Protein AF-A0A842HXP2-F1 (afdb_monomer_lite)

Sequence (161 aa):
MGYQRMIFIARMILGIFYLISGLNWYFGFMPLPSIYMPVDAPMKHAVVTEMIRTGWMFQFAKTAEIVVGLSLLAGRAVPLTLALTVPLAFITFMLDAMIFDEIWGWVSGSTDTETLRAAIADMIIGGLCVLSLHVWLMLCYFDHYRPLFVWQAKATDWGGA

Secondary structure (DSSP, 8-state):
--HHHHHHHHHHHHHHHHHHHHHHHHH--SSS--TTS-TTS--S-HHHHHHHHH-HHHHHHHHHHHHHHHHHHHTSSHHHHHHHTHHHHHHHHHHHH-THHHHHHHHTT-S-HHHHHHHHHHIIIIIIIHHHHHHHHHHHTHHHHGGGG-SS--GGGGT--

Structure (mmCIF, N/CA/C/O backbone):
data_AF-A0A842HXP2-F1
#
_entry.id   AF-A0A842HXP2-F1
#
loop_
_atom_site.group_PDB
_atom_site.id
_atom_site.type_symbol
_atom_site.label_atom_id
_atom_site.label_alt_id
_atom_site.label_comp_id
_atom_site.label_asym_id
_atom_site.label_entity_id
_atom_site.label_seq_id
_atom_site.pdbx_PDB_ins_code
_atom_site.Cartn_x
_atom_site.Cartn_y
_atom_site.Cartn_z
_atom_site.occupancy
_atom_site.B_iso_or_equiv
_atom_site.auth_seq_id
_atom_site.auth_comp_id
_atom_site.auth_asym_id
_atom_site.auth_atom_id
_atom_site.pdbx_PDB_model_num
ATOM 1 N N . MET A 1 1 ? -7.726 22.185 11.358 1.00 60.19 1 MET A N 1
ATOM 2 C CA . MET A 1 1 ? -8.638 21.098 10.923 1.00 60.19 1 MET A CA 1
ATOM 3 C C . MET A 1 1 ? -8.906 20.193 12.117 1.00 60.19 1 MET A C 1
ATOM 5 O O . MET A 1 1 ? -7.972 19.944 12.862 1.00 60.19 1 MET A O 1
ATOM 9 N N . GLY A 1 2 ? -10.143 19.739 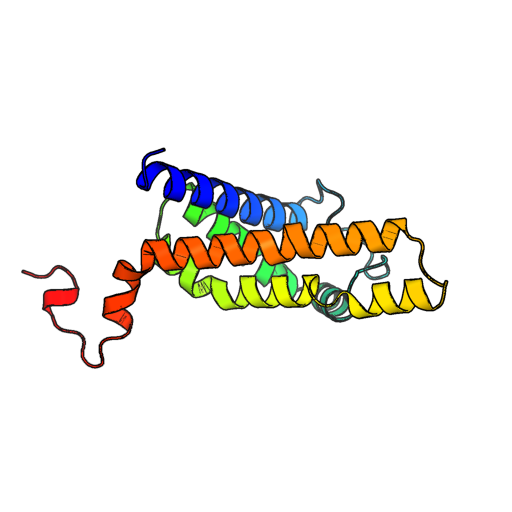12.344 1.00 88.00 2 GLY A N 1
ATOM 10 C CA . GLY A 1 2 ? -10.428 18.801 13.441 1.00 88.00 2 GLY A CA 1
ATOM 11 C C . GLY A 1 2 ? -9.798 17.426 13.186 1.00 88.00 2 GLY A C 1
ATOM 12 O O . GLY A 1 2 ? -9.822 16.960 12.048 1.00 88.00 2 GLY A O 1
ATOM 13 N N . TYR A 1 3 ? -9.271 16.780 14.228 1.00 86.12 3 TYR A N 1
ATOM 14 C CA . TYR A 1 3 ? -8.589 15.474 14.180 1.00 86.12 3 TYR A CA 1
ATOM 15 C C . TYR A 1 3 ? -9.357 14.408 13.372 1.00 86.12 3 TYR A C 1
ATOM 17 O O . TYR A 1 3 ? -8.806 13.767 12.480 1.00 86.12 3 TYR A O 1
ATOM 25 N N . GLN A 1 4 ? -10.674 14.316 13.573 1.00 88.75 4 GLN A N 1
ATOM 26 C CA . GLN A 1 4 ? -11.545 13.393 12.833 1.00 88.75 4 GLN A CA 1
ATOM 27 C C . GLN A 1 4 ? -11.574 13.653 11.318 1.00 88.75 4 GLN A C 1
ATOM 29 O O . GLN A 1 4 ? -11.662 12.714 10.530 1.00 88.75 4 GLN A O 1
ATOM 34 N N . ARG A 1 5 ? -11.465 14.919 10.887 1.00 90.62 5 ARG A N 1
ATOM 35 C CA . ARG A 1 5 ? -11.416 15.262 9.457 1.00 90.62 5 ARG A CA 1
ATOM 36 C C . ARG A 1 5 ? -10.106 14.808 8.826 1.00 90.62 5 ARG A C 1
ATOM 38 O O . ARG A 1 5 ? -10.128 14.368 7.685 1.00 90.62 5 ARG A O 1
ATOM 45 N N . MET A 1 6 ? -8.990 14.882 9.554 1.00 92.56 6 MET A N 1
ATOM 46 C CA . MET A 1 6 ? -7.699 14.401 9.052 1.00 92.56 6 MET A CA 1
ATOM 47 C C . MET A 1 6 ? -7.725 12.889 8.824 1.00 92.56 6 MET A C 1
ATOM 49 O O . MET A 1 6 ? -7.341 12.437 7.751 1.00 92.56 6 MET A O 1
ATOM 53 N N . ILE A 1 7 ? -8.254 12.125 9.788 1.00 92.62 7 ILE A N 1
ATOM 54 C CA . ILE A 1 7 ? -8.424 10.669 9.648 1.00 92.62 7 ILE A CA 1
ATOM 55 C C . ILE A 1 7 ? -9.314 10.352 8.447 1.00 92.62 7 ILE A C 1
ATOM 57 O O . ILE A 1 7 ? -8.970 9.502 7.629 1.00 92.62 7 ILE A O 1
ATOM 61 N N . PHE A 1 8 ? -10.440 11.058 8.308 1.00 93.19 8 PHE A N 1
ATOM 62 C CA . PHE A 1 8 ? -11.339 10.868 7.176 1.00 93.19 8 PHE A CA 1
ATOM 63 C C . PHE A 1 8 ? -10.636 11.128 5.836 1.00 93.19 8 PHE A C 1
ATOM 65 O O . PHE A 1 8 ? -10.703 10.281 4.950 1.00 93.19 8 PHE A O 1
ATOM 72 N N . ILE A 1 9 ? -9.932 12.257 5.701 1.00 94.31 9 ILE A N 1
ATOM 73 C CA . ILE A 1 9 ? -9.227 12.631 4.466 1.00 94.31 9 ILE A CA 1
ATOM 74 C C . ILE A 1 9 ? -8.149 11.600 4.125 1.00 94.31 9 ILE A C 1
ATOM 76 O O . ILE A 1 9 ? -8.131 11.094 3.008 1.00 94.31 9 ILE A O 1
ATOM 80 N N . ALA A 1 10 ? -7.294 11.238 5.081 1.00 93.62 10 ALA A N 1
ATOM 81 C CA . ALA A 1 10 ? -6.257 10.230 4.879 1.00 93.62 10 ALA A CA 1
ATOM 82 C C . ALA A 1 10 ? -6.837 8.874 4.465 1.00 93.62 10 ALA A C 1
ATOM 84 O O . ALA A 1 10 ? -6.333 8.237 3.545 1.00 93.62 10 ALA A O 1
ATOM 85 N N . ARG A 1 11 ? -7.936 8.453 5.101 1.00 95.00 11 ARG A N 1
ATOM 86 C CA . ARG A 1 11 ? -8.644 7.219 4.748 1.00 95.00 11 ARG A CA 1
ATOM 87 C C . ARG A 1 11 ? -9.185 7.271 3.322 1.00 95.00 11 ARG A C 1
ATOM 89 O O . ARG A 1 11 ? -9.093 6.274 2.614 1.00 95.00 11 ARG A O 1
ATOM 96 N N . MET A 1 12 ? -9.743 8.408 2.899 1.00 96.19 12 MET A N 1
ATOM 97 C CA . MET A 1 12 ? -10.206 8.584 1.520 1.00 96.19 12 MET A CA 1
ATOM 98 C C . MET A 1 12 ? -9.044 8.538 0.533 1.00 96.19 12 MET A C 1
ATOM 100 O O . MET A 1 12 ? -9.136 7.819 -0.452 1.00 96.19 12 MET A O 1
ATOM 104 N N . ILE A 1 13 ? -7.940 9.236 0.813 1.00 94.56 13 ILE A N 1
ATOM 105 C CA . ILE A 1 13 ? -6.754 9.241 -0.053 1.00 94.56 13 ILE A CA 1
ATOM 106 C C . ILE A 1 13 ? -6.197 7.822 -0.208 1.00 94.56 13 ILE A C 1
ATOM 108 O O . ILE A 1 13 ? -6.036 7.355 -1.333 1.00 94.56 13 ILE A O 1
ATOM 112 N N . LEU A 1 14 ? -5.970 7.111 0.901 1.00 94.56 14 LEU A N 1
ATOM 113 C CA . LEU A 1 14 ? -5.439 5.747 0.873 1.00 94.56 14 LEU A CA 1
ATOM 114 C C . LEU A 1 14 ? -6.406 4.770 0.187 1.00 94.56 14 LEU A C 1
ATOM 116 O O . LEU A 1 14 ? -5.991 3.943 -0.619 1.00 94.56 14 LEU A O 1
ATOM 120 N N . GLY A 1 15 ? -7.706 4.885 0.479 1.00 94.88 15 GLY A N 1
ATOM 121 C CA . GLY A 1 15 ? -8.737 4.045 -0.124 1.00 94.88 15 GLY A CA 1
ATOM 122 C C . GLY A 1 15 ? -8.855 4.244 -1.635 1.00 94.88 15 GLY A C 1
ATOM 123 O O . GLY A 1 15 ? -8.932 3.264 -2.373 1.00 94.88 15 GLY A O 1
ATOM 124 N N . ILE A 1 16 ? -8.815 5.498 -2.098 1.00 94.88 16 ILE A N 1
ATOM 125 C CA . ILE A 1 16 ? -8.795 5.837 -3.526 1.00 94.88 16 ILE A CA 1
ATOM 126 C C . ILE A 1 16 ? -7.533 5.269 -4.172 1.00 94.88 16 ILE A C 1
ATOM 128 O O . ILE A 1 16 ? -7.635 4.647 -5.224 1.00 94.88 16 ILE A O 1
ATOM 132 N N . PHE A 1 17 ? -6.367 5.442 -3.544 1.00 92.12 17 PHE A N 1
ATOM 133 C CA . PHE A 1 17 ? -5.100 4.965 -4.090 1.00 92.12 17 PHE A CA 1
ATOM 134 C C . PHE A 1 17 ? -5.107 3.447 -4.312 1.00 92.12 17 PHE A C 1
ATOM 136 O O . PHE A 1 17 ? -4.860 2.994 -5.430 1.00 92.12 17 PHE A O 1
ATOM 143 N N . TYR A 1 18 ? -5.470 2.661 -3.291 1.00 93.56 18 TYR A N 1
ATOM 144 C CA . TYR A 1 18 ? -5.552 1.204 -3.428 1.00 93.56 18 TYR A CA 1
ATOM 145 C C . TYR A 1 18 ? -6.602 0.769 -4.451 1.00 93.56 18 TYR A C 1
ATOM 147 O O . TYR A 1 18 ? -6.345 -0.125 -5.255 1.00 93.56 18 TYR A O 1
ATOM 155 N N . LEU A 1 19 ? -7.766 1.423 -4.476 1.00 94.62 19 LEU A N 1
ATOM 156 C CA . LEU A 1 19 ? -8.812 1.079 -5.431 1.00 94.62 19 LEU A CA 1
ATOM 157 C C . LEU A 1 19 ? -8.369 1.350 -6.873 1.00 94.62 19 LEU A C 1
ATOM 159 O O . LEU A 1 19 ? -8.529 0.492 -7.735 1.00 94.62 19 LEU A O 1
ATOM 163 N N . ILE A 1 20 ? -7.794 2.524 -7.133 1.00 92.75 20 ILE A N 1
ATOM 164 C CA . ILE A 1 20 ? -7.301 2.912 -8.456 1.00 92.75 20 ILE A CA 1
ATOM 165 C C . ILE A 1 20 ? -6.156 1.991 -8.896 1.00 92.75 20 ILE A C 1
ATOM 167 O O . ILE A 1 20 ? -6.188 1.492 -10.017 1.00 92.75 20 ILE A O 1
ATOM 171 N N . SER A 1 21 ? -5.180 1.725 -8.024 1.00 89.69 21 SER A N 1
ATOM 172 C CA . SER A 1 21 ? -4.060 0.817 -8.313 1.00 89.69 21 SER A CA 1
ATOM 173 C C . SER A 1 21 ? -4.549 -0.595 -8.656 1.00 89.69 21 SER A C 1
ATOM 175 O O . SER A 1 21 ? -4.166 -1.162 -9.683 1.00 89.69 21 SER A O 1
ATOM 177 N N . GLY A 1 22 ? -5.454 -1.145 -7.845 1.00 89.94 22 GLY A N 1
ATOM 178 C CA . GLY A 1 22 ? -5.997 -2.480 -8.057 1.00 89.94 22 GLY A CA 1
ATOM 179 C C . GLY A 1 22 ? -6.862 -2.578 -9.316 1.00 89.94 22 GLY A C 1
ATOM 180 O O . GLY A 1 22 ? -6.718 -3.519 -10.093 1.00 89.94 22 GLY A O 1
ATOM 181 N N . LEU A 1 23 ? -7.722 -1.587 -9.575 1.00 92.88 23 LEU A N 1
ATOM 182 C CA . LEU A 1 23 ? -8.521 -1.533 -10.804 1.00 92.88 23 LEU A CA 1
ATOM 183 C C . LEU A 1 23 ? -7.640 -1.357 -12.044 1.00 92.88 23 LEU A C 1
ATOM 185 O O . LEU A 1 23 ? -7.943 -1.933 -13.089 1.00 92.88 23 LEU A O 1
ATOM 189 N N . ASN A 1 24 ? -6.543 -0.601 -11.947 1.00 90.44 24 ASN A N 1
ATOM 190 C CA . ASN A 1 24 ? -5.644 -0.397 -13.077 1.00 90.44 24 ASN A CA 1
ATOM 191 C C . ASN A 1 24 ? -5.045 -1.712 -13.577 1.00 90.44 24 ASN A C 1
ATOM 193 O O . ASN A 1 24 ? -4.885 -1.886 -14.780 1.00 90.44 24 ASN A O 1
ATOM 197 N N . TRP A 1 25 ? -4.769 -2.660 -12.684 1.00 86.69 25 TRP A N 1
ATOM 198 C CA . TRP A 1 25 ? -4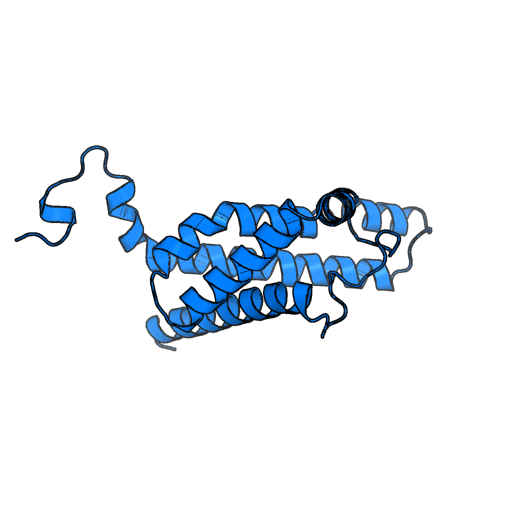.270 -3.969 -13.093 1.00 86.69 25 TRP A CA 1
ATOM 199 C C . TRP A 1 25 ? -5.203 -4.679 -14.087 1.00 86.69 25 TRP A C 1
ATOM 201 O O . TRP A 1 25 ? -4.735 -5.258 -15.068 1.00 86.69 25 TRP A O 1
ATOM 211 N N . TYR A 1 26 ? -6.515 -4.596 -13.851 1.00 88.12 26 TYR A N 1
ATOM 212 C CA . TYR A 1 26 ? -7.536 -5.267 -14.657 1.00 88.12 26 TYR A CA 1
ATOM 213 C C . TYR A 1 26 ? -7.984 -4.463 -15.878 1.00 88.12 26 TYR A C 1
ATOM 215 O O . TYR A 1 26 ? -8.328 -5.059 -16.891 1.00 88.12 26 TYR A O 1
ATOM 223 N N . PHE A 1 27 ? -8.004 -3.130 -15.789 1.00 87.00 27 PHE A N 1
ATOM 224 C CA . PHE A 1 27 ? -8.557 -2.262 -16.836 1.00 87.00 27 PHE A CA 1
ATOM 225 C C . PHE A 1 27 ? -7.500 -1.487 -17.635 1.00 87.00 27 PHE A C 1
ATOM 227 O O . PHE A 1 27 ? -7.801 -1.029 -18.732 1.00 87.00 27 PHE A O 1
ATOM 234 N N . GLY A 1 28 ? -6.280 -1.331 -17.114 1.00 83.19 28 GLY A N 1
ATOM 235 C CA . GLY A 1 28 ? -5.148 -0.722 -17.822 1.00 83.19 28 GLY A CA 1
ATOM 236 C C . GLY A 1 28 ? -5.348 0.738 -18.240 1.00 83.19 28 GLY A C 1
ATOM 237 O O . GLY A 1 28 ? -4.961 1.111 -19.342 1.00 83.19 28 GLY A O 1
ATOM 238 N N . PHE A 1 29 ? -5.974 1.570 -17.402 1.00 84.00 29 PHE A N 1
ATOM 239 C CA . PHE A 1 29 ? -6.297 2.964 -17.747 1.00 84.00 29 PHE A CA 1
ATOM 240 C C . PHE A 1 29 ? -5.163 3.972 -17.468 1.00 84.00 29 PHE A C 1
ATOM 242 O O . PHE A 1 29 ? -5.248 5.119 -17.901 1.00 84.00 29 PHE A O 1
ATOM 249 N N . MET A 1 30 ? -4.109 3.569 -16.756 1.00 77.88 30 MET A N 1
ATOM 250 C CA . MET A 1 30 ? -2.902 4.357 -16.482 1.00 77.88 30 MET A CA 1
ATOM 251 C C . MET A 1 30 ? -1.647 3.627 -16.977 1.00 77.88 30 MET A C 1
ATOM 253 O O . MET A 1 30 ? -1.665 2.401 -17.105 1.00 77.88 30 MET A O 1
ATOM 257 N N . PRO A 1 31 ? -0.527 4.350 -17.185 1.00 70.69 31 PRO A N 1
ATOM 258 C CA . PRO A 1 31 ? 0.781 3.772 -17.514 1.00 70.69 31 PRO A CA 1
ATOM 259 C C . PRO A 1 31 ? 1.436 3.084 -16.297 1.00 70.69 31 PRO A C 1
ATOM 261 O O . PRO A 1 31 ? 2.590 3.327 -15.962 1.00 70.69 31 PRO A O 1
ATOM 264 N N . LEU A 1 32 ? 0.672 2.241 -15.607 1.00 69.56 32 LEU A N 1
ATOM 265 C CA . LEU A 1 32 ? 1.102 1.347 -14.535 1.00 69.56 32 LEU A CA 1
ATOM 266 C C . LEU A 1 32 ? 0.954 -0.104 -15.026 1.00 69.56 32 LEU A C 1
ATOM 268 O O . LEU A 1 32 ? 0.158 -0.347 -15.941 1.00 69.56 32 LEU A O 1
ATOM 272 N N . PRO A 1 33 ? 1.659 -1.078 -14.416 1.00 70.31 33 PRO A N 1
ATOM 273 C CA . PRO A 1 33 ? 1.566 -2.481 -14.809 1.00 70.31 33 PRO A CA 1
ATOM 274 C C . PRO A 1 33 ? 0.110 -2.955 -14.903 1.00 70.31 33 PRO A C 1
ATOM 276 O O . PRO A 1 33 ? -0.683 -2.749 -13.979 1.00 70.31 33 PRO A O 1
ATOM 279 N N . SER A 1 34 ? -0.238 -3.582 -16.028 1.00 75.75 34 SER A N 1
ATOM 280 C CA . SER A 1 34 ? -1.566 -4.150 -16.284 1.00 75.75 34 SER A CA 1
ATOM 281 C C . SER A 1 34 ? -1.454 -5.554 -16.866 1.00 75.75 34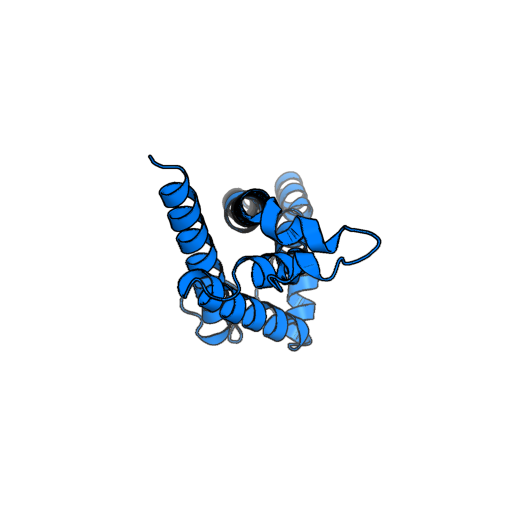 SER A C 1
ATOM 283 O O . SER A 1 34 ? -0.422 -5.916 -17.430 1.00 75.75 34 SER A O 1
ATOM 285 N N . ILE A 1 35 ? -2.531 -6.336 -16.760 1.00 73.81 35 ILE A N 1
ATOM 286 C CA . ILE A 1 35 ? -2.588 -7.717 -17.264 1.00 73.81 35 ILE A CA 1
ATOM 287 C C . ILE A 1 35 ? -2.356 -7.821 -18.782 1.00 73.81 35 ILE A C 1
ATOM 289 O O . ILE A 1 35 ? -2.007 -8.884 -19.288 1.00 73.81 35 ILE A O 1
ATOM 293 N N . TYR A 1 36 ? -2.546 -6.718 -19.507 1.00 69.62 36 TYR A N 1
ATOM 294 C CA . TYR A 1 36 ? -2.391 -6.642 -20.957 1.00 69.62 36 TYR A CA 1
ATOM 295 C C . TYR A 1 36 ? -0.973 -6.265 -21.398 1.00 69.62 36 TYR A C 1
ATOM 297 O O . TYR A 1 36 ? -0.690 -6.286 -22.596 1.00 69.62 36 TYR A O 1
ATOM 305 N N . MET A 1 37 ? -0.086 -5.892 -20.467 1.00 67.69 37 MET A N 1
ATOM 306 C CA . MET A 1 37 ? 1.294 -5.576 -20.824 1.00 67.69 37 MET A CA 1
ATOM 307 C C . MET A 1 37 ? 2.055 -6.857 -21.194 1.00 67.69 37 MET A C 1
ATOM 309 O O . MET A 1 37 ? 1.929 -7.865 -20.494 1.00 67.69 37 MET A O 1
ATOM 313 N N . PRO A 1 38 ? 2.863 -6.834 -22.273 1.00 64.00 38 PRO A N 1
ATOM 314 C CA . PRO A 1 38 ? 3.757 -7.937 -22.594 1.00 64.00 38 PRO A CA 1
ATOM 315 C C . PRO A 1 38 ? 4.648 -8.251 -21.393 1.00 64.00 38 PRO A C 1
ATOM 317 O O . PRO A 1 38 ? 5.179 -7.343 -20.761 1.00 64.00 38 PRO A O 1
ATOM 320 N N . VAL A 1 39 ? 4.850 -9.535 -21.105 1.00 62.06 39 VAL A N 1
ATOM 321 C CA . VAL A 1 39 ? 5.732 -9.999 -20.019 1.00 62.06 39 VAL A CA 1
ATOM 322 C C . VAL A 1 39 ? 7.171 -9.490 -20.190 1.00 62.06 39 VAL A C 1
ATOM 324 O O . VAL A 1 39 ? 7.894 -9.330 -19.211 1.00 62.06 39 VAL A O 1
ATOM 327 N N . ASP A 1 40 ? 7.560 -9.205 -21.432 1.00 59.88 40 ASP A N 1
ATOM 328 C CA . ASP A 1 40 ? 8.881 -8.703 -21.811 1.00 59.88 40 ASP A CA 1
ATOM 329 C C . ASP A 1 40 ? 8.957 -7.165 -21.808 1.00 59.88 40 ASP A C 1
ATOM 331 O O . ASP A 1 40 ? 9.968 -6.587 -22.209 1.00 59.88 40 ASP A O 1
ATOM 335 N N . ALA A 1 41 ? 7.886 -6.480 -21.386 1.00 60.16 41 ALA A N 1
ATOM 336 C CA . ALA A 1 41 ? 7.919 -5.040 -21.187 1.00 60.16 41 ALA A CA 1
ATOM 337 C C . ALA A 1 41 ? 8.950 -4.689 -20.099 1.00 60.16 41 ALA A C 1
ATOM 339 O O . ALA A 1 41 ? 9.117 -5.457 -19.147 1.00 60.16 41 ALA A O 1
ATOM 340 N N . PRO A 1 42 ? 9.638 -3.537 -20.209 1.00 57.38 42 PRO A N 1
ATOM 341 C CA . PRO A 1 42 ? 10.592 -3.093 -19.201 1.00 57.38 42 PRO A CA 1
ATOM 342 C C . PRO A 1 42 ? 9.869 -2.871 -17.865 1.00 57.38 42 PRO A C 1
ATOM 344 O O . PRO A 1 42 ? 9.237 -1.844 -17.628 1.00 57.38 42 PRO A O 1
ATOM 347 N N . MET A 1 43 ? 9.935 -3.887 -17.011 1.00 64.44 43 MET A N 1
ATOM 348 C CA . MET A 1 43 ? 9.377 -3.918 -15.666 1.00 64.44 43 MET A CA 1
ATOM 349 C C . MET A 1 43 ? 10.496 -3.632 -14.669 1.00 64.44 43 MET A C 1
ATOM 351 O O . MET A 1 43 ? 11.604 -4.142 -14.814 1.00 64.44 43 MET A O 1
ATOM 355 N N . LYS A 1 44 ? 10.188 -2.833 -13.644 1.00 60.81 44 LYS A N 1
ATOM 356 C CA . LYS A 1 44 ? 11.175 -2.291 -12.693 1.00 60.81 44 LYS A CA 1
ATOM 357 C C . LYS A 1 44 ? 11.976 -3.370 -11.962 1.00 60.81 44 LYS A C 1
ATOM 359 O O . LYS A 1 44 ? 13.177 -3.233 -11.786 1.00 60.81 44 LYS A O 1
ATOM 364 N N . HIS A 1 45 ? 11.330 -4.479 -11.595 1.00 65.75 45 HIS A N 1
ATOM 365 C CA . HIS A 1 45 ? 11.990 -5.564 -10.870 1.00 65.75 45 HIS A CA 1
ATOM 366 C C . HIS A 1 45 ? 11.636 -6.935 -11.429 1.00 65.75 45 HIS A C 1
ATOM 368 O O . HIS A 1 45 ? 10.463 -7.242 -11.656 1.00 65.75 45 HIS A O 1
ATOM 374 N N . ALA A 1 46 ? 12.650 -7.801 -11.519 1.00 69.81 46 ALA A N 1
ATOM 375 C CA . ALA A 1 46 ? 12.501 -9.203 -11.909 1.00 69.81 46 ALA A CA 1
ATOM 376 C C . ALA A 1 46 ? 11.474 -9.945 -11.038 1.00 69.81 46 ALA A C 1
ATOM 378 O O . ALA A 1 46 ? 10.729 -10.781 -11.537 1.00 69.81 46 ALA A O 1
ATOM 379 N N . VAL A 1 47 ? 11.372 -9.588 -9.752 1.00 71.12 47 VAL A N 1
ATOM 380 C CA . VAL A 1 47 ? 10.361 -10.142 -8.839 1.00 71.12 47 VAL A CA 1
ATOM 381 C C . VAL A 1 47 ? 8.946 -9.841 -9.331 1.00 71.12 47 VAL A C 1
ATOM 383 O O . VAL A 1 47 ? 8.108 -10.737 -9.363 1.00 71.12 47 VAL A O 1
ATOM 386 N N . VAL A 1 48 ? 8.678 -8.607 -9.768 1.00 75.56 48 VAL A N 1
ATOM 387 C CA . VAL A 1 48 ? 7.358 -8.234 -10.291 1.00 75.56 48 VAL A CA 1
ATOM 388 C C . VAL A 1 48 ? 7.103 -8.934 -11.623 1.00 75.56 48 VAL A C 1
ATOM 390 O O . VAL A 1 48 ? 6.011 -9.458 -11.828 1.00 75.56 48 VAL A O 1
ATOM 393 N N . THR A 1 49 ? 8.110 -9.026 -12.494 1.00 76.00 49 THR A N 1
ATOM 394 C CA . THR A 1 49 ? 8.018 -9.783 -13.752 1.00 76.00 49 THR A CA 1
ATOM 395 C C . THR A 1 49 ? 7.626 -11.241 -13.505 1.00 76.00 49 THR A C 1
ATOM 397 O O . THR A 1 49 ? 6.709 -11.750 -14.147 1.00 76.00 49 THR A O 1
ATOM 400 N N . GLU A 1 50 ? 8.248 -11.908 -12.532 1.00 80.56 50 GLU A N 1
ATOM 401 C CA . GLU A 1 50 ? 7.935 -13.300 -12.193 1.00 80.56 50 GLU A CA 1
ATOM 402 C C . GLU A 1 50 ? 6.571 -13.455 -11.495 1.00 80.56 50 GLU A C 1
ATOM 404 O O . GLU A 1 50 ? 5.826 -14.406 -11.754 1.00 80.56 50 GLU A O 1
ATOM 409 N N . MET A 1 51 ? 6.169 -12.487 -10.667 1.00 78.56 51 MET A N 1
ATOM 410 C CA . MET A 1 51 ? 4.817 -12.449 -10.095 1.00 78.56 51 MET A CA 1
ATOM 411 C C . MET A 1 51 ? 3.738 -12.288 -11.174 1.00 78.56 51 MET A C 1
ATOM 413 O O . MET A 1 51 ? 2.660 -12.871 -11.052 1.00 78.56 51 MET A O 1
ATOM 417 N N . ILE A 1 52 ? 4.018 -11.522 -12.232 1.00 79.94 52 ILE A N 1
ATOM 418 C CA . ILE A 1 52 ? 3.126 -11.379 -13.388 1.00 79.94 52 ILE A CA 1
ATOM 419 C C . ILE A 1 52 ? 3.112 -12.658 -14.228 1.00 79.94 52 ILE A C 1
ATOM 421 O O . ILE A 1 52 ? 2.033 -13.108 -14.606 1.00 79.94 52 ILE A O 1
ATOM 425 N N . ARG A 1 53 ? 4.273 -13.287 -14.466 1.00 78.38 53 ARG A N 1
ATOM 426 C CA . ARG A 1 53 ? 4.387 -14.565 -15.198 1.00 78.38 53 ARG A CA 1
ATOM 427 C C . ARG A 1 53 ? 3.580 -15.681 -14.557 1.00 78.38 53 ARG A C 1
ATOM 429 O O . ARG A 1 53 ? 2.860 -16.400 -15.241 1.00 78.38 53 ARG A O 1
ATOM 436 N N . THR A 1 54 ? 3.702 -15.822 -13.240 1.00 80.31 54 THR A N 1
ATOM 437 C CA . THR A 1 54 ? 2.928 -16.804 -12.469 1.00 80.31 54 THR A CA 1
ATOM 438 C C . THR A 1 54 ? 1.464 -16.387 -12.313 1.00 80.31 54 THR A C 1
ATOM 440 O O . THR A 1 54 ? 0.599 -17.241 -12.122 1.00 80.31 54 THR A O 1
ATOM 443 N N . GLY A 1 55 ? 1.172 -15.085 -12.404 1.00 72.62 55 GLY A N 1
ATOM 444 C CA . GLY A 1 55 ? -0.159 -14.478 -12.442 1.00 72.62 55 GLY A CA 1
ATOM 445 C C . GLY A 1 55 ? -0.891 -14.476 -11.101 1.00 72.62 55 GLY A C 1
ATOM 446 O O . GLY A 1 55 ? -1.497 -13.474 -10.725 1.00 72.62 55 GLY A O 1
ATOM 447 N N . TRP A 1 56 ? -0.806 -15.569 -10.345 1.00 82.75 56 TRP A N 1
ATOM 448 C CA . TRP A 1 56 ? -1.592 -15.785 -9.133 1.00 82.75 56 TRP A CA 1
ATOM 449 C C . TRP A 1 56 ? -1.271 -14.779 -8.018 1.00 82.75 56 TRP A C 1
ATOM 451 O O . TRP A 1 56 ? -2.183 -14.168 -7.462 1.00 82.75 56 TRP A O 1
ATOM 461 N N . MET A 1 57 ? 0.013 -14.545 -7.717 1.00 83.62 57 MET A N 1
ATOM 462 C CA . MET A 1 57 ? 0.403 -13.636 -6.629 1.00 83.62 57 MET A CA 1
ATOM 463 C C . MET A 1 57 ? 0.063 -12.176 -6.938 1.00 83.62 57 MET A C 1
ATOM 465 O O . MET A 1 57 ? -0.444 -11.470 -6.066 1.00 83.62 57 MET A O 1
ATOM 469 N N . PHE A 1 5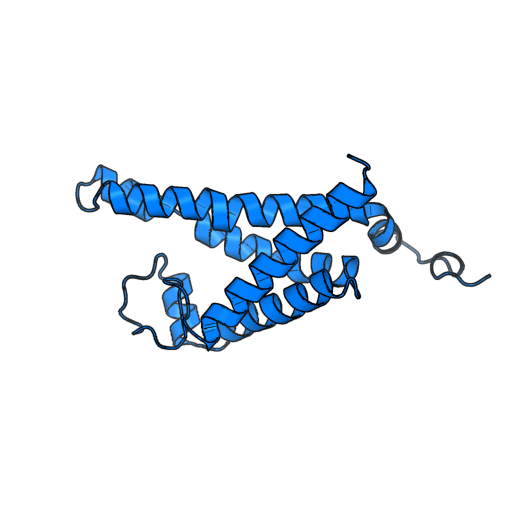8 ? 0.314 -11.718 -8.170 1.00 84.69 58 PHE A N 1
ATOM 470 C CA . PHE A 1 58 ? 0.053 -10.325 -8.539 1.00 84.69 58 PHE A CA 1
ATOM 471 C C . PHE A 1 58 ? -1.453 -10.032 -8.628 1.00 84.69 58 PHE A C 1
ATOM 473 O O . PHE A 1 58 ? -1.916 -9.014 -8.117 1.00 84.69 58 PHE A O 1
ATOM 480 N N . GLN A 1 59 ? -2.246 -10.959 -9.180 1.00 89.00 59 GLN A N 1
ATOM 481 C CA . GLN A 1 59 ? -3.709 -10.848 -9.191 1.00 89.00 59 GLN A CA 1
ATOM 482 C C . GLN A 1 59 ? -4.295 -10.853 -7.777 1.00 89.00 59 GLN A C 1
ATOM 484 O O . GLN A 1 59 ? -5.197 -10.066 -7.478 1.00 89.00 59 GLN A O 1
ATOM 489 N N . PHE A 1 60 ? -3.773 -11.699 -6.884 1.00 90.31 60 PHE A N 1
ATOM 490 C CA . PHE A 1 60 ? -4.203 -11.721 -5.490 1.00 90.31 60 PHE A CA 1
ATOM 491 C C . PHE A 1 60 ? -3.896 -10.395 -4.785 1.00 90.31 60 PHE A C 1
ATOM 493 O O . PHE A 1 60 ? -4.791 -9.810 -4.177 1.00 90.31 60 PHE A O 1
ATOM 500 N N . ALA A 1 61 ? -2.672 -9.877 -4.935 1.00 89.94 61 ALA A N 1
ATOM 501 C CA . ALA A 1 61 ? -2.265 -8.582 -4.392 1.00 89.94 61 ALA A CA 1
ATOM 502 C C . ALA A 1 61 ? -3.187 -7.445 -4.865 1.00 89.94 61 ALA A C 1
ATOM 504 O O . ALA A 1 61 ? -3.729 -6.703 -4.047 1.00 89.94 61 ALA A O 1
ATOM 505 N N . LYS A 1 62 ? -3.452 -7.354 -6.173 1.00 90.88 62 LYS A N 1
ATOM 506 C CA . LYS A 1 62 ? -4.312 -6.305 -6.745 1.00 90.88 62 LYS A CA 1
ATOM 507 C C . LYS A 1 62 ? -5.781 -6.458 -6.362 1.00 90.88 62 LYS A C 1
ATOM 509 O O . LYS A 1 62 ? -6.462 -5.465 -6.126 1.00 90.88 62 LYS A O 1
ATOM 514 N N . THR A 1 63 ? -6.269 -7.685 -6.203 1.00 93.44 63 THR A N 1
ATOM 515 C CA . THR A 1 63 ? -7.616 -7.932 -5.664 1.00 93.44 63 THR A CA 1
ATOM 516 C C . THR A 1 63 ? -7.716 -7.511 -4.200 1.00 93.44 63 THR A C 1
ATOM 518 O O . THR A 1 63 ? -8.703 -6.890 -3.809 1.00 93.44 63 THR A O 1
ATOM 521 N N . ALA A 1 64 ? -6.689 -7.796 -3.394 1.00 93.88 64 ALA A N 1
ATOM 522 C CA . ALA A 1 64 ? -6.630 -7.347 -2.009 1.00 93.88 64 ALA A CA 1
ATOM 523 C C . ALA A 1 64 ? -6.631 -5.811 -1.918 1.00 93.88 64 ALA A C 1
ATOM 525 O O . ALA A 1 64 ? -7.386 -5.265 -1.116 1.00 93.88 64 ALA A O 1
ATOM 526 N N . GLU A 1 65 ? -5.885 -5.110 -2.783 1.00 94.06 65 GLU A N 1
ATOM 527 C CA . GLU A 1 65 ? -5.935 -3.642 -2.889 1.00 94.06 65 GLU A CA 1
ATOM 528 C C . GLU A 1 65 ? -7.357 -3.135 -3.186 1.00 94.06 65 GLU A C 1
ATOM 530 O O . GLU A 1 65 ? -7.831 -2.224 -2.510 1.00 94.06 65 GLU A O 1
ATOM 535 N N . ILE A 1 66 ? -8.089 -3.756 -4.121 1.00 95.62 66 ILE A N 1
ATOM 536 C CA . ILE A 1 66 ? -9.487 -3.382 -4.413 1.00 95.62 66 ILE A CA 1
ATOM 537 C C . ILE A 1 66 ? -10.370 -3.567 -3.176 1.00 95.62 66 ILE A C 1
ATOM 539 O O . ILE A 1 66 ? -11.120 -2.661 -2.810 1.00 95.62 66 ILE A O 1
ATOM 543 N N . VAL A 1 67 ? -10.286 -4.726 -2.517 1.00 95.56 67 VAL A N 1
ATOM 544 C CA . VAL A 1 67 ? -11.110 -5.039 -1.339 1.00 95.56 67 VAL A CA 1
ATOM 545 C C . VAL A 1 67 ? -10.831 -4.054 -0.203 1.00 95.56 67 VAL A C 1
ATOM 547 O O . VAL A 1 67 ? -11.771 -3.512 0.379 1.00 95.56 67 VAL A O 1
ATOM 550 N N . VAL A 1 68 ? -9.559 -3.769 0.085 1.00 95.12 68 VAL A N 1
ATOM 551 C CA . VAL A 1 68 ? -9.172 -2.778 1.100 1.00 95.12 68 VAL A CA 1
ATOM 552 C C . VAL A 1 68 ? -9.626 -1.386 0.700 1.00 95.12 68 VAL A C 1
ATOM 554 O O . VAL A 1 68 ? -10.231 -0.698 1.518 1.00 95.12 68 VAL A O 1
ATOM 557 N N . GLY A 1 69 ? -9.381 -0.980 -0.546 1.00 95.38 69 GLY A N 1
ATOM 558 C CA . GLY A 1 69 ? -9.788 0.316 -1.075 1.00 95.38 69 GLY A CA 1
ATOM 559 C C . GLY A 1 69 ? -11.281 0.551 -0.873 1.00 95.38 69 GLY A C 1
ATOM 560 O O . GLY A 1 69 ? -11.678 1.532 -0.245 1.00 95.38 69 GLY A O 1
ATOM 561 N N . LEU A 1 70 ? -12.117 -0.406 -1.283 1.00 96.69 70 LEU A N 1
ATOM 562 C CA . LEU A 1 70 ? -13.565 -0.357 -1.064 1.00 96.69 70 LEU A CA 1
ATOM 563 C C . LEU A 1 70 ? -13.932 -0.313 0.423 1.00 96.69 70 LEU A C 1
ATOM 565 O O . LEU A 1 70 ? -14.803 0.465 0.811 1.00 96.69 70 LEU A O 1
ATOM 569 N N . SER A 1 71 ? -13.262 -1.099 1.268 1.00 95.62 71 SER A N 1
ATOM 570 C CA . SER A 1 71 ? -13.511 -1.122 2.714 1.00 95.62 71 SER A CA 1
ATOM 571 C C . SER A 1 71 ? -13.212 0.229 3.375 1.00 95.62 71 SER A C 1
ATOM 573 O O . SER A 1 71 ? -14.016 0.730 4.168 1.00 95.62 71 SER A O 1
ATOM 575 N N . LEU A 1 72 ? -12.090 0.860 3.009 1.00 94.88 72 LEU A N 1
ATOM 576 C CA . LEU A 1 72 ? -11.681 2.178 3.498 1.00 94.88 72 LEU A CA 1
ATOM 577 C C . LEU A 1 72 ? -12.651 3.275 3.043 1.00 94.88 72 LEU A C 1
ATOM 579 O O . LEU A 1 72 ? -13.030 4.128 3.852 1.00 94.88 72 LEU A O 1
ATOM 583 N N . LEU A 1 73 ? -13.096 3.230 1.784 1.00 95.50 73 LEU A N 1
ATOM 584 C CA . LEU A 1 73 ? -14.049 4.193 1.225 1.00 95.50 73 LEU A CA 1
ATOM 585 C C . LEU A 1 73 ? -15.444 4.052 1.835 1.00 95.50 73 LEU A C 1
ATOM 587 O O . LEU A 1 73 ? -16.044 5.048 2.233 1.00 95.50 73 LEU A O 1
ATOM 591 N N . ALA A 1 74 ? -15.922 2.818 2.003 1.00 94.69 74 ALA A N 1
ATOM 592 C CA . ALA A 1 74 ? -17.187 2.529 2.673 1.00 94.69 74 ALA A CA 1
ATOM 593 C C . ALA A 1 74 ? -17.136 2.789 4.190 1.00 94.69 74 ALA A C 1
ATOM 595 O O . ALA A 1 74 ? -18.171 2.783 4.855 1.00 94.69 74 ALA A O 1
ATOM 596 N N . GLY A 1 75 ? -15.942 2.982 4.764 1.00 92.00 75 GLY A N 1
ATOM 597 C CA . GLY A 1 75 ? -15.752 3.121 6.205 1.00 92.00 75 GLY A CA 1
ATOM 598 C C . GLY A 1 75 ? -16.100 1.852 6.988 1.00 92.00 75 GLY A C 1
ATOM 599 O O . GLY A 1 75 ? -16.382 1.933 8.183 1.00 92.00 75 GLY A O 1
ATOM 600 N N . ARG A 1 76 ? -16.087 0.687 6.332 1.00 90.56 76 ARG A N 1
ATOM 601 C CA . ARG A 1 76 ? -16.437 -0.608 6.926 1.00 90.56 76 ARG A CA 1
ATOM 602 C C . ARG A 1 76 ? -15.160 -1.371 7.264 1.00 90.56 76 ARG A C 1
ATOM 604 O O . ARG A 1 76 ? -14.213 -1.329 6.495 1.00 90.56 76 ARG A O 1
ATOM 611 N N . ALA A 1 77 ? -15.122 -2.038 8.418 1.00 89.75 77 ALA A N 1
ATOM 612 C CA . ALA A 1 77 ? -13.995 -2.875 8.858 1.00 89.75 77 ALA A CA 1
ATOM 613 C C . ALA A 1 77 ? -12.598 -2.211 8.771 1.00 89.75 77 ALA A C 1
ATOM 615 O O . ALA A 1 77 ? -11.596 -2.909 8.655 1.00 89.75 77 ALA A O 1
ATOM 616 N N . VAL A 1 78 ? -12.526 -0.875 8.855 1.00 90.50 78 VAL A N 1
ATOM 617 C CA . VAL A 1 78 ? -11.309 -0.087 8.578 1.00 90.50 78 VAL A CA 1
ATOM 618 C C . VAL A 1 78 ? -10.085 -0.580 9.360 1.00 90.50 78 VAL A C 1
ATOM 620 O O . VAL A 1 78 ? -9.066 -0.849 8.721 1.00 90.50 78 VAL A O 1
ATOM 623 N N . PRO A 1 79 ? -10.151 -0.769 10.697 1.00 90.56 79 PRO A N 1
ATOM 624 C CA . PRO A 1 79 ? -8.982 -1.220 11.445 1.00 90.56 79 PRO A CA 1
ATOM 625 C C . PRO A 1 79 ? -8.552 -2.634 11.028 1.00 90.56 79 PRO A C 1
ATOM 627 O O . PRO A 1 79 ? -7.376 -2.900 10.799 1.00 90.56 79 PRO A O 1
ATOM 630 N N . LEU A 1 80 ? -9.517 -3.540 10.846 1.00 90.75 80 LEU A N 1
ATOM 631 C CA . LEU A 1 80 ? -9.249 -4.920 10.442 1.00 90.75 80 LEU A CA 1
ATOM 632 C C . LEU A 1 80 ? -8.543 -4.979 9.082 1.00 90.75 80 LEU A C 1
ATOM 634 O O . LEU A 1 80 ? -7.529 -5.658 8.944 1.00 90.75 80 LEU A O 1
ATOM 638 N N . THR A 1 81 ? -9.048 -4.250 8.085 1.00 92.88 81 THR A N 1
ATOM 639 C CA . THR A 1 81 ? -8.450 -4.256 6.746 1.00 92.88 81 THR A CA 1
ATOM 640 C C . THR A 1 81 ? -7.059 -3.644 6.729 1.00 92.88 81 THR A C 1
ATOM 642 O O . THR A 1 81 ? -6.188 -4.178 6.049 1.00 92.88 81 THR A O 1
ATOM 645 N N . LEU A 1 82 ? -6.822 -2.578 7.504 1.00 92.88 82 LEU A N 1
ATOM 646 C CA . LEU A 1 82 ? -5.495 -1.971 7.630 1.00 92.88 82 LEU A CA 1
ATOM 647 C C . LEU A 1 82 ? -4.492 -2.948 8.248 1.00 92.88 82 LEU A C 1
ATOM 649 O O . LEU A 1 82 ? -3.392 -3.085 7.720 1.00 92.88 82 LEU A O 1
ATOM 653 N N . ALA A 1 83 ? -4.881 -3.659 9.312 1.00 92.06 83 ALA A N 1
ATOM 654 C CA . ALA A 1 83 ? -4.031 -4.650 9.968 1.00 92.06 83 ALA A CA 1
ATOM 655 C C . ALA A 1 83 ? -3.691 -5.836 9.051 1.00 92.06 83 ALA A C 1
ATOM 657 O O . ALA A 1 83 ? -2.533 -6.239 8.964 1.00 92.06 83 ALA A O 1
ATOM 658 N N . LEU A 1 84 ? -4.678 -6.364 8.320 1.00 90.94 84 LEU A N 1
ATOM 659 C CA . LEU A 1 84 ? -4.473 -7.493 7.406 1.00 90.94 84 LEU A CA 1
ATOM 660 C C . LEU A 1 84 ? -3.571 -7.148 6.217 1.00 90.94 84 LEU A C 1
ATOM 662 O O . LEU A 1 84 ? -2.913 -8.029 5.672 1.00 90.94 84 LEU A O 1
ATOM 666 N N . THR A 1 85 ? -3.537 -5.879 5.809 1.00 92.50 85 THR A N 1
ATOM 667 C CA . THR A 1 85 ? -2.823 -5.451 4.597 1.00 92.50 85 THR A CA 1
ATOM 668 C C . THR A 1 85 ? -1.521 -4.717 4.851 1.00 92.50 85 THR A C 1
ATOM 670 O O . THR A 1 85 ? -0.878 -4.284 3.902 1.00 92.50 85 THR A O 1
ATOM 673 N N . VAL A 1 86 ? -1.047 -4.690 6.100 1.00 92.31 86 VAL A N 1
ATOM 674 C CA . VAL A 1 86 ? 0.323 -4.254 6.414 1.00 92.31 86 VAL A CA 1
ATOM 675 C C . VAL A 1 86 ? 1.382 -5.039 5.642 1.00 92.31 86 VAL A C 1
ATOM 677 O O . VAL A 1 86 ? 2.247 -4.392 5.057 1.00 92.31 86 VAL A O 1
ATOM 680 N N . PRO A 1 87 ? 1.351 -6.389 5.581 1.00 91.25 87 PRO A N 1
ATOM 681 C CA . PRO A 1 87 ? 2.387 -7.132 4.864 1.00 91.25 87 PRO A CA 1
ATOM 682 C C . PRO A 1 87 ? 2.388 -6.796 3.372 1.00 91.25 87 PRO A C 1
ATOM 684 O O . PRO A 1 87 ? 3.447 -6.664 2.771 1.00 91.25 87 PRO A O 1
ATOM 687 N N . LEU A 1 88 ? 1.196 -6.601 2.798 1.00 90.44 88 LEU A N 1
ATOM 688 C CA . LEU A 1 88 ? 1.029 -6.189 1.409 1.00 90.44 88 LEU A CA 1
ATOM 689 C C . LEU A 1 88 ? 1.632 -4.797 1.177 1.00 90.44 88 LEU A C 1
ATOM 691 O O . LEU A 1 88 ? 2.496 -4.652 0.321 1.00 90.44 88 LEU A O 1
ATOM 695 N N . ALA A 1 89 ? 1.239 -3.802 1.979 1.00 90.50 89 ALA A N 1
ATOM 696 C CA . ALA A 1 89 ? 1.750 -2.434 1.887 1.00 90.50 89 ALA A CA 1
ATOM 697 C C . ALA A 1 89 ? 3.275 -2.372 2.063 1.00 90.50 89 ALA A C 1
ATOM 699 O O . ALA A 1 89 ? 3.960 -1.632 1.361 1.00 90.50 89 ALA A O 1
ATOM 700 N N . PHE A 1 90 ? 3.812 -3.174 2.986 1.00 91.19 90 PHE A N 1
ATOM 701 C CA . PHE A 1 90 ? 5.243 -3.256 3.239 1.00 91.19 90 PHE A CA 1
ATOM 702 C C . PHE A 1 90 ? 6.009 -3.875 2.067 1.00 91.19 90 PHE A C 1
ATOM 704 O O . PHE A 1 90 ? 7.042 -3.339 1.681 1.00 91.19 90 PHE A O 1
ATOM 711 N N . ILE A 1 91 ? 5.513 -4.969 1.478 1.00 88.00 91 ILE A N 1
ATOM 712 C CA . ILE A 1 91 ? 6.155 -5.597 0.313 1.00 88.00 91 ILE A CA 1
ATOM 713 C C . ILE A 1 91 ? 6.117 -4.657 -0.894 1.00 88.00 91 ILE A C 1
ATOM 715 O O . ILE A 1 91 ? 7.131 -4.523 -1.572 1.00 88.00 91 ILE A O 1
ATOM 719 N N . THR A 1 92 ? 4.996 -3.970 -1.134 1.00 84.69 92 THR A N 1
ATOM 720 C CA . THR A 1 92 ? 4.899 -2.964 -2.202 1.00 84.69 92 THR A CA 1
ATOM 721 C C . THR A 1 92 ? 5.917 -1.846 -1.994 1.00 84.69 92 THR A C 1
ATOM 723 O O . THR A 1 92 ? 6.695 -1.562 -2.896 1.00 84.69 92 THR A O 1
ATOM 726 N N . PHE A 1 93 ? 6.011 -1.297 -0.779 1.00 88.25 93 PHE A N 1
ATOM 727 C CA . PHE A 1 93 ? 7.057 -0.330 -0.447 1.00 88.25 93 PHE A CA 1
ATOM 728 C C . PHE A 1 93 ? 8.464 -0.889 -0.668 1.00 88.25 93 PHE A C 1
ATOM 730 O O . PHE A 1 93 ? 9.323 -0.176 -1.167 1.00 88.25 93 PHE A O 1
ATOM 737 N N . MET A 1 94 ? 8.722 -2.142 -0.287 1.00 84.69 94 MET A N 1
ATOM 738 C CA . MET A 1 94 ? 10.046 -2.741 -0.438 1.00 84.69 94 MET A CA 1
ATOM 739 C C . MET A 1 94 ? 10.442 -2.865 -1.912 1.00 84.69 94 MET A C 1
ATOM 741 O O . MET A 1 94 ? 11.600 -2.625 -2.244 1.00 84.69 94 MET A O 1
ATOM 745 N N . LEU A 1 95 ? 9.482 -3.206 -2.778 1.00 80.38 95 LEU A N 1
ATOM 746 C CA . LEU A 1 95 ? 9.674 -3.198 -4.225 1.00 80.38 95 LEU A CA 1
ATOM 747 C C . LEU A 1 95 ? 9.998 -1.779 -4.699 1.00 80.38 95 LEU A C 1
ATOM 749 O O . LEU A 1 95 ? 11.042 -1.582 -5.301 1.00 80.38 95 LEU A O 1
ATOM 753 N N . ASP A 1 96 ? 9.199 -0.780 -4.328 1.00 80.00 96 ASP A N 1
ATOM 754 C CA . ASP A 1 96 ? 9.411 0.604 -4.774 1.00 80.00 96 ASP A CA 1
ATOM 755 C C . ASP A 1 96 ? 10.679 1.254 -4.179 1.00 80.00 96 ASP A C 1
ATOM 757 O O . ASP A 1 96 ? 11.231 2.195 -4.746 1.00 80.00 96 ASP A O 1
ATOM 761 N N . ALA A 1 97 ? 11.157 0.776 -3.025 1.00 80.44 97 ALA A N 1
ATOM 762 C CA . ALA A 1 97 ? 12.358 1.269 -2.351 1.00 80.44 97 ALA A CA 1
ATOM 763 C C . ALA A 1 97 ? 13.662 0.694 -2.921 1.00 80.44 97 ALA A C 1
ATOM 765 O O . ALA A 1 97 ? 14.725 1.289 -2.729 1.00 80.44 97 ALA A O 1
ATOM 766 N N . MET A 1 98 ? 13.613 -0.445 -3.616 1.00 78.62 98 MET A N 1
ATOM 767 C CA . MET A 1 98 ? 14.792 -1.125 -4.161 1.00 78.62 98 MET A CA 1
ATOM 768 C C . MET A 1 98 ? 15.276 -0.524 -5.495 1.00 78.62 98 MET A C 1
ATOM 770 O O . MET A 1 98 ? 15.577 -1.248 -6.434 1.00 78.62 98 MET A O 1
ATOM 774 N N . ILE A 1 99 ? 15.467 0.796 -5.558 1.00 78.94 99 ILE A N 1
ATOM 775 C CA . ILE A 1 99 ? 15.935 1.523 -6.760 1.00 78.94 99 ILE A CA 1
ATOM 776 C C . ILE A 1 99 ? 17.447 1.378 -7.061 1.00 78.94 99 ILE A C 1
ATOM 778 O O . ILE A 1 99 ? 18.068 2.243 -7.686 1.00 78.94 99 ILE A O 1
ATOM 782 N N . PHE A 1 100 ? 18.102 0.347 -6.517 1.00 76.75 100 PHE A N 1
ATOM 783 C CA . PHE A 1 100 ? 19.563 0.212 -6.571 1.00 76.75 100 PHE A CA 1
ATOM 784 C C . PHE A 1 100 ? 20.063 -0.047 -7.998 1.00 76.75 100 PHE A C 1
ATOM 786 O O . PHE A 1 100 ? 21.121 0.459 -8.379 1.00 76.75 100 PHE A O 1
ATOM 793 N N . ASP A 1 101 ? 19.279 -0.777 -8.793 1.00 76.56 101 ASP A N 1
ATOM 794 C CA . ASP A 1 101 ? 19.610 -1.115 -10.176 1.00 76.56 101 ASP A CA 1
ATOM 795 C C . ASP A 1 101 ? 19.587 0.132 -11.071 1.00 76.56 101 ASP A C 1
ATOM 797 O O . ASP A 1 101 ? 20.496 0.333 -11.874 1.00 76.56 101 ASP A O 1
ATOM 801 N N . GLU A 1 102 ? 18.617 1.030 -10.884 1.00 80.44 102 GLU A N 1
ATOM 802 C CA . GLU A 1 102 ? 18.512 2.293 -11.618 1.00 80.44 102 GLU A CA 1
ATOM 803 C C . GLU A 1 102 ? 19.609 3.282 -11.214 1.00 80.44 102 GLU A C 1
ATOM 805 O O . GLU A 1 102 ? 20.154 3.987 -12.067 1.00 80.44 102 GLU A O 1
ATOM 810 N N . ILE A 1 103 ? 19.974 3.321 -9.927 1.00 81.44 103 ILE A N 1
ATOM 811 C CA . ILE A 1 103 ? 21.108 4.125 -9.450 1.00 81.44 103 ILE A CA 1
ATOM 812 C C . ILE A 1 103 ? 22.401 3.617 -10.088 1.00 81.44 103 ILE A C 1
ATOM 814 O O . ILE A 1 103 ? 23.182 4.410 -10.615 1.00 81.44 103 ILE A O 1
ATOM 818 N N . TRP A 1 104 ? 22.631 2.304 -10.072 1.00 80.12 104 TRP A N 1
ATOM 819 C CA . TRP A 1 104 ? 23.822 1.710 -10.671 1.00 80.12 104 TRP A CA 1
ATOM 820 C C . TRP A 1 104 ? 23.841 1.868 -12.197 1.00 80.12 104 TRP A C 1
ATOM 822 O O . TRP A 1 104 ? 24.886 2.150 -12.789 1.00 80.12 104 TRP A O 1
ATOM 832 N N . GLY A 1 105 ? 22.680 1.765 -12.841 1.00 82.50 105 GLY A N 1
ATOM 833 C CA . GLY A 1 105 ? 22.486 2.017 -14.264 1.00 82.50 105 GLY A CA 1
ATOM 834 C C . GLY A 1 105 ? 22.819 3.459 -14.658 1.00 82.50 105 GLY A C 1
ATOM 835 O O . GLY A 1 105 ? 23.515 3.699 -15.646 1.00 82.50 105 GLY A O 1
ATOM 836 N N . TRP A 1 106 ? 22.410 4.428 -13.840 1.00 83.88 106 TRP A N 1
ATOM 837 C CA . TRP A 1 106 ? 22.764 5.835 -14.023 1.00 83.88 106 TRP A CA 1
ATOM 838 C C . TRP A 1 106 ? 24.261 6.092 -13.795 1.00 83.88 106 TRP A C 1
ATOM 840 O O . TRP A 1 106 ? 24.901 6.753 -14.610 1.00 83.88 106 TRP A O 1
ATOM 850 N N . VAL A 1 107 ? 24.852 5.510 -12.742 1.00 86.56 107 VAL A N 1
ATOM 851 C CA . VAL A 1 107 ? 26.296 5.627 -12.451 1.00 86.56 107 VAL A CA 1
ATOM 852 C C . VAL A 1 107 ? 27.153 5.009 -13.563 1.00 86.56 107 VAL A C 1
ATOM 854 O O . VAL A 1 107 ? 28.198 5.552 -13.912 1.00 86.56 107 VAL A O 1
ATOM 857 N N . SER A 1 108 ? 26.710 3.893 -14.143 1.00 87.06 108 SER A N 1
ATOM 858 C CA . SER A 1 108 ? 27.385 3.214 -15.259 1.00 87.06 108 SER A CA 1
ATOM 859 C C . SER A 1 108 ? 27.137 3.862 -16.628 1.00 87.06 108 SER A C 1
ATOM 861 O O . SER A 1 108 ? 27.733 3.433 -17.615 1.00 87.06 108 SER A O 1
ATOM 863 N N . GLY A 1 109 ? 26.278 4.886 -16.707 1.00 83.25 109 GLY A N 1
ATOM 864 C CA . GLY A 1 109 ? 25.920 5.571 -17.953 1.00 83.25 109 GLY A CA 1
ATOM 865 C C . GLY A 1 109 ? 25.007 4.765 -18.885 1.00 83.25 109 GLY A C 1
ATOM 866 O O . GLY A 1 109 ? 24.866 5.118 -20.051 1.00 83.25 109 GLY A O 1
ATOM 867 N N . SER A 1 110 ? 24.398 3.683 -18.392 1.00 76.25 110 SER A N 1
ATOM 868 C CA . SER A 1 110 ? 23.488 2.819 -19.157 1.00 76.25 110 SER A CA 1
ATOM 869 C C . SER A 1 110 ? 22.023 3.265 -19.099 1.00 76.25 110 SER A C 1
ATOM 871 O O . SER A 1 110 ? 21.209 2.787 -19.885 1.00 76.25 110 SER A O 1
ATOM 873 N N . THR A 1 111 ? 21.674 4.165 -18.173 1.00 75.75 111 THR A N 1
ATOM 874 C CA . THR A 1 111 ? 20.296 4.616 -17.927 1.00 75.75 111 THR A CA 1
ATOM 875 C C . THR A 1 111 ? 20.188 6.141 -17.960 1.00 75.75 111 THR A C 1
ATOM 877 O O . THR A 1 111 ? 20.999 6.843 -17.352 1.00 75.75 111 THR A O 1
ATOM 880 N N . ASP A 1 112 ? 19.153 6.656 -18.626 1.00 82.56 112 ASP A N 1
ATOM 881 C CA . ASP A 1 112 ? 18.882 8.091 -18.706 1.00 82.56 112 ASP A CA 1
ATOM 882 C C . ASP A 1 112 ? 18.437 8.696 -17.366 1.00 82.56 112 ASP A C 1
ATOM 884 O O . ASP A 1 112 ? 17.810 8.062 -16.513 1.00 82.56 112 ASP A O 1
ATOM 888 N N . THR A 1 113 ? 18.712 9.994 -17.201 1.00 82.75 113 THR A N 1
ATOM 889 C CA . THR A 1 113 ? 18.345 10.755 -15.990 1.00 82.75 113 THR A CA 1
ATOM 890 C C . THR A 1 113 ? 16.823 10.838 -15.790 1.00 82.75 113 THR A C 1
ATOM 892 O O . THR A 1 113 ? 16.352 11.011 -14.666 1.00 82.75 113 THR A O 1
ATOM 895 N N . GLU A 1 114 ? 16.037 10.709 -16.860 1.00 82.44 114 GLU A N 1
ATOM 896 C CA . GLU A 1 114 ? 14.573 10.699 -16.795 1.00 82.44 114 GLU A CA 1
ATOM 897 C C . GLU A 1 114 ? 14.036 9.435 -16.109 1.00 82.44 114 GLU A C 1
ATOM 899 O O . GLU A 1 114 ? 13.207 9.535 -15.203 1.00 82.44 114 GLU A O 1
ATOM 904 N N . THR A 1 115 ? 14.584 8.267 -16.447 1.00 78.81 115 THR A N 1
ATOM 905 C CA . THR A 1 115 ? 14.227 6.985 -15.823 1.00 78.81 115 THR A CA 1
ATOM 906 C C . THR A 1 115 ? 14.552 6.986 -14.331 1.00 78.81 115 THR A C 1
ATOM 908 O O . THR A 1 115 ? 13.723 6.575 -13.520 1.00 78.81 115 THR A O 1
ATOM 911 N N . LEU A 1 116 ? 15.708 7.540 -13.943 1.00 81.75 116 LEU A N 1
ATOM 912 C CA . LEU A 1 116 ? 16.077 7.687 -12.532 1.00 81.75 116 LEU A CA 1
ATOM 913 C C . LEU A 1 116 ? 15.101 8.604 -11.774 1.00 81.75 116 LEU A C 1
ATOM 915 O O . LEU A 1 116 ? 14.692 8.292 -10.657 1.00 81.75 116 LEU A O 1
ATOM 919 N N . ARG A 1 117 ? 14.688 9.730 -12.373 1.00 82.94 117 ARG A N 1
ATOM 920 C CA . ARG A 1 117 ? 13.696 10.634 -11.761 1.00 82.94 117 ARG A CA 1
ATOM 921 C C . ARG A 1 117 ? 12.342 9.955 -11.585 1.00 82.94 117 ARG A C 1
ATOM 923 O O . ARG A 1 117 ? 11.721 10.133 -10.540 1.00 82.94 117 ARG A O 1
ATOM 930 N N . ALA A 1 118 ? 11.903 9.183 -12.576 1.00 81.31 118 ALA A N 1
ATOM 931 C CA . ALA A 1 118 ? 10.665 8.418 -12.495 1.00 81.31 118 ALA A CA 1
ATOM 932 C C . ALA A 1 118 ? 10.731 7.343 -11.396 1.00 81.31 118 ALA A C 1
ATOM 934 O O . ALA A 1 118 ? 9.776 7.200 -10.635 1.00 81.31 118 ALA A O 1
ATOM 935 N N . ALA A 1 119 ? 11.863 6.645 -11.259 1.00 80.38 119 ALA A N 1
ATOM 936 C CA . ALA A 1 119 ? 12.082 5.664 -10.195 1.00 80.38 119 ALA A CA 1
ATOM 937 C C . ALA A 1 119 ? 12.039 6.309 -8.798 1.00 80.38 119 ALA A C 1
ATOM 939 O O . ALA A 1 119 ? 11.335 5.829 -7.914 1.00 80.38 119 ALA A O 1
ATOM 940 N N . ILE A 1 120 ? 12.705 7.453 -8.610 1.00 84.56 120 ILE A N 1
ATOM 941 C CA . ILE A 1 120 ? 12.677 8.197 -7.339 1.00 84.56 120 ILE A CA 1
ATOM 942 C C . ILE A 1 120 ? 11.266 8.710 -7.021 1.00 84.56 120 ILE A C 1
ATOM 944 O O . ILE A 1 120 ? 10.825 8.637 -5.874 1.00 84.56 120 ILE A O 1
ATOM 948 N N . ALA A 1 121 ? 10.551 9.239 -8.017 1.00 84.19 121 ALA A N 1
ATOM 949 C CA . ALA A 1 121 ? 9.183 9.710 -7.827 1.00 84.19 121 ALA A CA 1
ATOM 950 C C . ALA A 1 121 ? 8.255 8.566 -7.396 1.00 84.19 121 ALA A C 1
ATOM 952 O O . ALA A 1 121 ? 7.438 8.759 -6.498 1.00 84.19 121 ALA A O 1
ATOM 953 N N . ASP A 1 122 ? 8.415 7.380 -7.981 1.00 81.00 122 ASP A N 1
ATOM 954 C CA . ASP A 1 122 ? 7.634 6.198 -7.621 1.00 81.00 122 ASP A CA 1
ATOM 955 C C . ASP A 1 122 ? 7.978 5.673 -6.221 1.00 81.00 122 ASP A C 1
ATOM 957 O O . ASP A 1 122 ? 7.078 5.431 -5.422 1.00 81.00 122 ASP A O 1
ATOM 961 N N . MET A 1 123 ? 9.264 5.631 -5.860 1.00 84.81 123 MET A N 1
ATOM 962 C CA . MET A 1 123 ? 9.708 5.304 -4.500 1.00 84.81 123 MET A CA 1
ATOM 963 C C . MET A 1 123 ? 9.043 6.205 -3.450 1.00 84.81 123 MET A C 1
ATOM 965 O O . MET A 1 123 ? 8.611 5.743 -2.390 1.00 84.81 123 MET A O 1
ATOM 969 N N . ILE A 1 124 ? 8.970 7.510 -3.724 1.00 85.62 124 ILE A N 1
ATOM 970 C CA . ILE A 1 124 ? 8.399 8.485 -2.793 1.00 85.62 124 ILE A CA 1
ATOM 971 C C . ILE A 1 124 ? 6.873 8.377 -2.773 1.00 85.62 124 ILE A C 1
ATOM 973 O O . ILE A 1 124 ? 6.284 8.280 -1.698 1.00 85.62 124 ILE A O 1
ATOM 977 N N . ILE A 1 125 ? 6.230 8.413 -3.940 1.00 81.44 125 ILE A N 1
ATOM 978 C CA . ILE A 1 125 ? 4.772 8.525 -4.054 1.00 81.44 125 ILE A CA 1
ATOM 979 C C . ILE A 1 125 ? 4.099 7.161 -3.881 1.00 81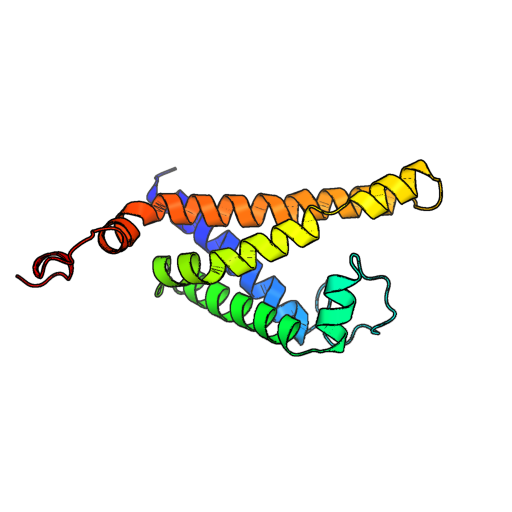.44 125 ILE A C 1
ATOM 981 O O . ILE A 1 125 ? 3.181 7.049 -3.071 1.00 81.44 125 ILE A O 1
ATOM 985 N N . 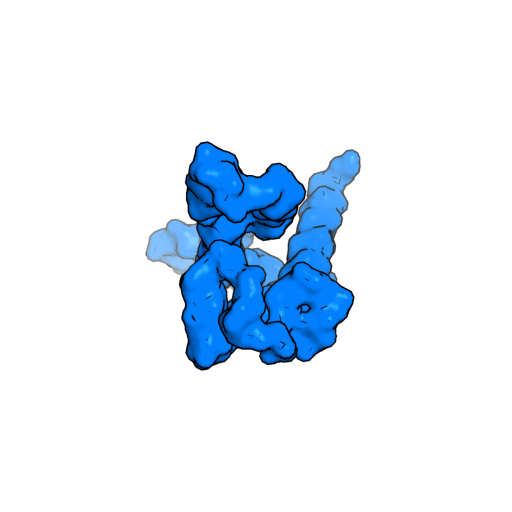GLY A 1 126 ? 4.539 6.145 -4.624 1.00 76.56 126 GLY A N 1
ATOM 986 C CA . GLY A 1 126 ? 4.000 4.784 -4.584 1.00 76.56 126 GLY A CA 1
ATOM 987 C C . GLY A 1 126 ? 4.407 4.030 -3.321 1.00 76.56 126 GLY A C 1
ATOM 988 O O . GLY A 1 126 ? 3.552 3.450 -2.653 1.00 76.56 126 GLY A O 1
ATOM 989 N N . GLY A 1 127 ? 5.676 4.140 -2.925 1.00 84.12 127 GLY A N 1
ATOM 990 C CA . GLY A 1 127 ? 6.195 3.461 -1.740 1.00 84.12 127 GLY A CA 1
ATOM 991 C C . GLY A 1 127 ? 5.954 4.236 -0.441 1.00 84.12 127 GLY A C 1
ATOM 992 O O . GLY A 1 127 ? 5.113 3.879 0.391 1.00 84.12 127 GLY A O 1
ATOM 993 N N . LEU A 1 128 ? 6.749 5.287 -0.219 1.00 87.12 128 LEU A N 1
ATOM 994 C CA . LEU A 1 128 ? 6.866 5.951 1.084 1.00 87.12 128 LEU A CA 1
ATOM 995 C C . LEU A 1 128 ? 5.562 6.637 1.520 1.00 87.12 128 LEU A C 1
ATOM 997 O O . LEU A 1 128 ? 5.145 6.497 2.671 1.00 87.12 128 LEU A O 1
ATOM 1001 N N . CYS A 1 129 ? 4.906 7.386 0.631 1.00 89.00 129 CYS A N 1
ATOM 1002 C CA . CYS A 1 129 ? 3.672 8.106 0.947 1.00 89.00 129 CYS A CA 1
ATOM 1003 C C . CYS A 1 129 ? 2.523 7.151 1.289 1.00 89.00 129 CYS A C 1
ATOM 1005 O O . CYS A 1 129 ? 1.796 7.395 2.252 1.00 89.00 129 CYS A O 1
ATOM 1007 N N . VAL A 1 130 ? 2.379 6.049 0.553 1.00 89.94 130 VAL A N 1
ATOM 1008 C CA . VAL A 1 130 ? 1.328 5.053 0.806 1.00 89.94 130 VAL A CA 1
ATOM 1009 C C . VAL A 1 130 ? 1.575 4.345 2.130 1.00 89.94 130 VAL A C 1
ATOM 1011 O O . VAL A 1 130 ? 0.681 4.311 2.978 1.00 89.94 130 VAL A O 1
ATOM 1014 N N . LEU A 1 131 ? 2.796 3.847 2.355 1.00 92.75 131 LEU A N 1
ATOM 1015 C CA . LEU A 1 131 ? 3.134 3.138 3.588 1.00 92.75 131 LEU A CA 1
ATOM 1016 C C . LEU A 1 131 ? 3.029 4.051 4.815 1.00 92.75 131 LEU A C 1
ATOM 1018 O O . LEU A 1 131 ? 2.452 3.658 5.827 1.00 92.75 131 LEU A O 1
ATOM 1022 N N . SER A 1 132 ? 3.545 5.280 4.735 1.00 92.75 132 SER A N 1
ATOM 1023 C CA . SER A 1 132 ? 3.469 6.237 5.847 1.00 92.75 132 SER A CA 1
ATOM 1024 C C . SER A 1 132 ? 2.026 6.602 6.192 1.00 92.75 132 SER A C 1
ATOM 1026 O O . SER A 1 132 ? 1.674 6.617 7.372 1.00 92.75 132 SER A O 1
ATOM 1028 N N . LEU A 1 133 ? 1.164 6.817 5.193 1.00 93.81 133 LEU A N 1
ATOM 1029 C CA . LEU A 1 133 ? -0.260 7.079 5.405 1.00 93.81 133 LEU A CA 1
ATOM 1030 C C . LEU A 1 133 ? -0.980 5.861 6.003 1.00 93.81 133 LEU A C 1
ATOM 1032 O O . LEU A 1 133 ? -1.811 6.014 6.900 1.00 93.81 133 LEU A O 1
ATOM 1036 N N . HIS A 1 134 ? -0.634 4.656 5.545 1.00 94.62 134 HIS A N 1
ATOM 1037 C CA . HIS A 1 134 ? -1.159 3.389 6.061 1.00 94.62 134 HIS A CA 1
ATOM 1038 C C . HIS A 1 134 ? -0.805 3.193 7.537 1.00 94.62 134 HIS A C 1
ATOM 1040 O O . HIS A 1 134 ? -1.691 2.969 8.365 1.00 94.62 134 HIS A O 1
ATOM 1046 N N . VAL A 1 135 ? 0.474 3.349 7.888 1.00 94.12 135 VAL A N 1
ATOM 1047 C CA . VAL A 1 135 ? 0.963 3.253 9.272 1.00 94.12 135 VAL A CA 1
ATOM 1048 C C . VAL A 1 135 ? 0.347 4.347 10.139 1.00 94.12 135 VAL A C 1
ATOM 1050 O O . VAL A 1 135 ? -0.113 4.068 11.243 1.00 94.12 135 VAL A O 1
ATOM 1053 N N . TRP A 1 136 ? 0.267 5.583 9.646 1.00 95.25 136 TRP A N 1
ATOM 1054 C CA . TRP A 1 136 ? -0.343 6.687 10.385 1.00 95.25 136 TRP A CA 1
ATOM 1055 C C . TRP A 1 136 ? -1.821 6.431 10.704 1.00 95.25 136 TRP A C 1
ATOM 1057 O O . TRP A 1 136 ? -2.257 6.653 11.838 1.00 95.25 136 TRP A O 1
ATOM 1067 N N . LEU A 1 137 ? -2.588 5.903 9.744 1.00 93.44 137 LEU A N 1
ATOM 1068 C CA . LEU A 1 137 ? -3.968 5.486 9.987 1.00 93.44 137 LEU A CA 1
ATOM 1069 C C . LEU A 1 137 ? -4.034 4.359 11.018 1.00 93.44 137 LEU A C 1
ATOM 1071 O O . LEU A 1 137 ? -4.856 4.430 11.928 1.00 93.44 137 LEU A O 1
ATOM 1075 N N . MET A 1 138 ? -3.156 3.357 10.944 1.00 93.44 138 MET A N 1
ATOM 1076 C CA . MET A 1 138 ? -3.098 2.322 11.978 1.00 93.44 138 MET A CA 1
ATOM 1077 C C . MET A 1 138 ? -2.817 2.892 13.368 1.00 93.44 138 MET A C 1
ATOM 1079 O O . MET A 1 138 ? -3.472 2.489 14.324 1.00 93.44 138 MET A O 1
ATOM 1083 N N . LEU A 1 139 ? -1.910 3.860 13.494 1.00 92.44 139 LEU A N 1
ATOM 1084 C CA . LEU A 1 139 ? -1.642 4.520 14.772 1.00 92.44 139 LEU A CA 1
ATOM 1085 C C . LEU A 1 139 ? -2.869 5.287 15.284 1.00 92.44 139 LEU A C 1
ATOM 1087 O O . LEU A 1 139 ? -3.169 5.247 16.473 1.00 92.44 139 LEU A O 1
ATOM 1091 N N . CYS A 1 140 ? -3.631 5.926 14.396 1.00 91.19 140 CYS A N 1
ATOM 1092 C CA . CYS A 1 140 ? -4.881 6.598 14.762 1.00 91.19 140 CYS A CA 1
ATOM 1093 C C . CYS A 1 140 ? -5.986 5.616 15.195 1.00 91.19 140 CYS A C 1
ATOM 1095 O O . CYS A 1 140 ? -6.842 5.973 16.000 1.00 91.19 140 CYS A O 1
ATOM 1097 N N . TYR A 1 141 ? -5.964 4.379 14.696 1.00 88.88 141 TYR A N 1
ATOM 1098 C CA . TYR A 1 141 ? -6.854 3.295 15.122 1.00 88.88 141 TYR A CA 1
ATOM 1099 C C . TYR A 1 141 ? -6.228 2.386 16.196 1.00 88.88 141 TYR A C 1
ATOM 1101 O O . TYR A 1 141 ? -6.786 1.328 16.486 1.00 88.88 141 TYR A O 1
ATOM 1109 N N . PHE A 1 142 ? -5.112 2.782 16.823 1.00 86.25 142 PHE A N 1
ATOM 1110 C CA . PHE A 1 142 ? -4.361 1.919 17.742 1.00 86.25 142 PHE A CA 1
ATOM 1111 C C . PHE A 1 142 ? -5.189 1.416 18.926 1.00 86.25 142 PHE A C 1
ATOM 1113 O O . PHE A 1 142 ? -5.095 0.244 19.295 1.00 86.25 142 PHE A O 1
ATOM 1120 N N . ASP A 1 143 ? -6.078 2.256 19.453 1.00 84.19 143 ASP A N 1
ATOM 1121 C CA . ASP A 1 143 ? -6.976 1.881 20.547 1.00 84.19 143 ASP A CA 1
ATOM 1122 C C . ASP A 1 143 ? -7.903 0.708 20.187 1.00 84.19 143 ASP A C 1
ATOM 1124 O O . ASP A 1 143 ? -8.267 -0.068 21.066 1.00 84.19 143 ASP A O 1
ATOM 1128 N N . HIS A 1 144 ? -8.230 0.519 18.902 1.00 83.69 144 HIS A N 1
ATOM 1129 C CA . HIS A 1 144 ? -9.015 -0.631 18.440 1.00 83.69 144 HIS A CA 1
ATOM 1130 C C . HIS A 1 144 ? -8.185 -1.920 18.378 1.00 83.69 144 HIS A C 1
ATOM 1132 O O . HIS A 1 144 ? -8.745 -3.007 18.487 1.00 83.69 144 HIS A O 1
ATOM 1138 N N . TYR A 1 145 ? -6.863 -1.822 18.205 1.00 81.62 145 TYR A N 1
ATOM 1139 C CA . TYR A 1 145 ? -5.967 -2.983 18.203 1.00 81.62 145 TYR A CA 1
ATOM 1140 C C . TYR A 1 145 ? -5.510 -3.369 19.603 1.00 81.62 145 TYR A C 1
ATOM 1142 O O . TYR A 1 145 ? -5.158 -4.522 19.832 1.00 81.62 145 TYR A O 1
ATOM 1150 N N . ARG A 1 146 ? -5.515 -2.426 20.549 1.00 82.00 146 ARG A N 1
ATOM 1151 C CA . ARG A 1 146 ? -5.037 -2.630 21.920 1.00 82.00 146 ARG A CA 1
ATOM 1152 C C . ARG A 1 146 ? -5.587 -3.901 22.597 1.00 82.00 146 ARG A C 1
ATOM 1154 O O . ARG A 1 146 ? -4.778 -4.594 23.214 1.00 82.00 146 ARG A O 1
ATOM 1161 N N . PRO A 1 147 ? -6.881 -4.267 22.466 1.00 81.38 147 PRO A N 1
ATOM 1162 C CA . PRO A 1 147 ? -7.408 -5.499 23.059 1.00 81.38 147 PRO A CA 1
ATOM 1163 C C . PRO A 1 147 ? -6.785 -6.782 22.487 1.00 81.38 147 PRO A C 1
ATOM 1165 O O . PRO A 1 147 ? -6.677 -7.773 23.201 1.00 81.38 147 PRO A O 1
ATOM 1168 N N . LEU A 1 148 ? -6.321 -6.766 21.230 1.00 78.38 148 LEU A N 1
ATOM 1169 C CA . LEU A 1 148 ? -5.703 -7.929 20.574 1.00 78.38 148 LEU A CA 1
ATOM 1170 C C . LEU A 1 148 ? -4.343 -8.304 21.179 1.00 78.38 148 LEU A C 1
ATOM 1172 O O . LEU A 1 148 ? -3.887 -9.429 21.002 1.00 78.38 148 LEU A O 1
ATOM 1176 N N . PHE A 1 149 ? -3.693 -7.376 21.885 1.00 82.19 149 PHE A N 1
ATOM 1177 C CA . PHE A 1 149 ? -2.381 -7.586 22.504 1.00 82.19 149 PHE A CA 1
ATOM 1178 C C . PHE A 1 149 ? -2.463 -7.956 23.991 1.00 82.19 149 PHE A C 1
ATOM 1180 O O . PHE A 1 149 ? -1.433 -8.085 24.655 1.00 82.19 149 PHE A O 1
ATOM 1187 N N . VAL A 1 150 ? -3.670 -8.117 24.541 1.00 83.44 150 VAL A N 1
ATOM 1188 C CA . VAL A 1 150 ? -3.849 -8.544 25.930 1.00 83.44 150 VAL A CA 1
ATOM 1189 C C . VAL A 1 150 ? -3.700 -10.064 26.008 1.00 83.44 150 VAL A C 1
ATOM 1191 O O . VAL A 1 150 ? -4.367 -10.804 25.293 1.00 83.44 150 VAL A O 1
ATOM 1194 N N . TRP A 1 151 ? -2.832 -10.535 26.908 1.00 77.44 151 TRP A N 1
ATOM 1195 C CA . TRP A 1 151 ? -2.516 -11.961 27.092 1.00 77.44 151 TRP A CA 1
ATOM 1196 C C . TRP A 1 151 ? -3.739 -12.836 27.424 1.00 77.44 151 TRP A C 1
ATOM 1198 O O . TRP A 1 151 ? -3.779 -14.018 27.094 1.00 77.44 151 TRP A O 1
ATOM 1208 N N . GLN A 1 152 ? -4.746 -12.258 28.080 1.00 77.81 152 GLN A N 1
ATOM 1209 C CA . GLN A 1 152 ? -6.031 -12.894 28.352 1.00 77.81 152 GLN A CA 1
ATOM 1210 C C . GLN A 1 152 ? -7.145 -11.935 27.954 1.00 77.81 152 GLN A C 1
ATOM 1212 O O . GLN A 1 152 ? -7.252 -10.846 28.520 1.00 77.81 152 GLN A O 1
ATOM 1217 N N . ALA A 1 153 ? -7.982 -12.350 27.005 1.00 67.31 153 ALA A N 1
ATOM 1218 C CA . ALA A 1 153 ? -9.187 -11.614 26.659 1.00 67.31 153 ALA A CA 1
ATOM 1219 C C . ALA A 1 153 ? -10.133 -11.602 27.867 1.00 67.31 153 ALA A C 1
ATOM 1221 O O . ALA A 1 153 ? -10.489 -12.664 28.385 1.00 67.31 153 ALA A O 1
ATOM 1222 N N . LYS A 1 154 ? -10.549 -10.420 28.329 1.00 70.44 154 LYS A N 1
ATOM 1223 C CA . LYS A 1 154 ? -11.606 -10.321 29.337 1.00 70.44 154 LYS A CA 1
ATOM 1224 C C . LYS A 1 154 ? -12.954 -10.296 28.625 1.00 70.44 154 LYS A C 1
ATOM 1226 O O . LYS A 1 154 ? -13.092 -9.697 27.562 1.00 70.44 154 LYS A O 1
ATOM 1231 N N . ALA A 1 155 ? -13.971 -10.919 29.220 1.00 64.19 155 ALA A N 1
ATOM 1232 C CA . ALA A 1 155 ? -15.328 -10.923 28.661 1.00 64.19 155 ALA A CA 1
ATOM 1233 C C . ALA A 1 155 ? -15.881 -9.497 28.438 1.00 64.19 155 ALA A C 1
ATOM 1235 O O . ALA A 1 155 ? -16.614 -9.254 27.484 1.00 64.19 155 ALA A O 1
ATOM 1236 N N . THR A 1 156 ? -15.445 -8.539 29.260 1.00 66.50 156 THR A N 1
ATOM 1237 C CA . THR A 1 156 ? -15.782 -7.111 29.170 1.00 66.50 156 THR A CA 1
ATOM 1238 C C . THR A 1 156 ? -15.177 -6.387 27.961 1.00 66.50 156 THR A C 1
ATOM 1240 O O . THR A 1 156 ? -15.648 -5.311 27.607 1.00 66.50 156 THR A O 1
ATOM 1243 N N . ASP A 1 157 ? -14.157 -6.949 27.303 1.00 62.53 157 ASP A N 1
ATOM 1244 C CA . ASP A 1 157 ? -13.443 -6.280 26.200 1.00 62.53 157 ASP A CA 1
ATOM 1245 C C . ASP A 1 157 ? -14.222 -6.326 24.869 1.00 62.53 157 ASP A C 1
ATOM 1247 O O . ASP A 1 157 ? -13.887 -5.614 23.923 1.00 62.53 157 ASP A O 1
ATOM 1251 N N . TRP A 1 158 ? -15.291 -7.129 24.800 1.00 60.12 158 TRP A N 1
ATOM 1252 C CA . TRP A 1 158 ? -16.113 -7.344 23.600 1.00 60.12 158 TRP A CA 1
ATOM 1253 C C . TRP A 1 158 ? -17.457 -6.599 23.624 1.00 60.12 158 TRP A C 1
ATOM 1255 O O . TRP A 1 158 ? -18.337 -6.882 22.813 1.00 60.12 158 TRP A O 1
ATOM 1265 N N . GLY A 1 159 ? -17.637 -5.646 24.546 1.00 56.97 159 GLY A N 1
ATOM 1266 C CA . GLY A 1 159 ? -18.884 -4.881 24.668 1.00 56.97 159 GLY A CA 1
ATOM 1267 C C . GLY A 1 159 ? -20.046 -5.660 25.295 1.00 56.97 159 GLY A C 1
ATOM 1268 O O . GLY A 1 159 ? -21.198 -5.257 25.147 1.00 56.97 159 GLY A O 1
ATOM 1269 N N . GLY A 1 160 ? -19.757 -6.763 25.992 1.00 49.91 160 GLY A N 1
ATOM 1270 C CA . GLY A 1 160 ? -20.711 -7.422 26.880 1.00 49.91 160 GLY A CA 1
ATOM 1271 C C . GLY A 1 160 ? -20.764 -6.696 28.222 1.00 49.91 160 GLY A C 1
ATOM 1272 O O . GLY A 1 160 ? -19.730 -6.564 28.880 1.00 49.91 160 GLY A O 1
ATOM 1273 N N . ALA A 1 161 ? -21.952 -6.200 28.576 1.00 41.78 161 ALA A N 1
ATOM 1274 C CA . ALA A 1 161 ? -22.287 -5.783 29.936 1.00 41.78 161 ALA A CA 1
ATOM 1275 C C . ALA A 1 161 ? -22.174 -6.957 30.920 1.00 41.78 161 ALA A C 1
ATOM 1277 O O . ALA A 1 161 ? -22.468 -8.101 30.498 1.00 41.78 161 ALA A O 1
#

Foldseek 3Di:
DDPVVVLLVLLLVLLCVLQCQLVCQDVVPDPDHHLPDDLPPPDQDPVVSVCSVVPPNVNVLSVLSNVLSVCSVVVHCNLVSLVVCLVSLQVQLVSLQPCVVVVVCVVVVNHDPVVVVVSVVCNVVVHVVNNVSSVVSNVVCVVVCVQVPDPDRDPVVVVDD

pLDDT: mean 83.34, std 10.67, range [41.78, 96.69]

Organism: NCBI:txid2761622

Radius of gyration: 18.62 Å; chains: 1; bounding box: 50×38×52 Å